Protein AF-A0A1U8PYK9-F1 (afdb_monomer)

Structure (mmCIF, N/CA/C/O backbone):
data_AF-A0A1U8PYK9-F1
#
_entry.id   AF-A0A1U8PYK9-F1
#
loop_
_atom_site.group_PDB
_atom_site.id
_atom_site.type_symbol
_atom_site.label_atom_id
_atom_site.label_alt_id
_atom_site.label_comp_id
_atom_site.label_asym_id
_atom_site.label_entity_id
_atom_site.label_seq_id
_atom_site.pdbx_PDB_ins_code
_atom_site.Cartn_x
_atom_site.Cartn_y
_atom_site.Cartn_z
_atom_site.occupancy
_atom_site.B_iso_or_equiv
_atom_site.auth_seq_id
_atom_site.auth_comp_id
_atom_site.auth_asym_id
_atom_site.auth_atom_id
_atom_site.pdbx_PDB_model_num
ATOM 1 N N . MET A 1 1 ? -1.548 10.208 31.973 1.00 60.12 1 MET A N 1
ATOM 2 C CA . MET A 1 1 ? -2.148 9.436 30.861 1.00 60.12 1 MET A CA 1
ATOM 3 C C . MET A 1 1 ? -3.211 8.508 31.440 1.00 60.12 1 MET A C 1
ATOM 5 O O . MET A 1 1 ? -2.855 7.546 32.109 1.00 60.12 1 MET A O 1
ATOM 9 N N . ASN A 1 2 ? -4.500 8.818 31.267 1.00 82.88 2 ASN A N 1
ATOM 10 C CA . ASN A 1 2 ? -5.576 8.000 31.837 1.00 82.88 2 ASN A CA 1
ATOM 11 C C . ASN A 1 2 ? -5.646 6.634 31.144 1.00 82.88 2 ASN A C 1
ATOM 13 O O . ASN A 1 2 ? -5.656 6.544 29.918 1.00 82.88 2 ASN A O 1
ATOM 17 N N . TRP A 1 3 ? -5.734 5.564 31.931 1.00 88.88 3 TRP A N 1
ATOM 18 C CA . TRP A 1 3 ? -5.870 4.186 31.443 1.00 88.88 3 TRP A CA 1
ATOM 19 C C . TRP A 1 3 ? -7.042 4.021 30.454 1.00 88.88 3 TRP A C 1
ATOM 21 O O . TRP A 1 3 ? -6.918 3.310 29.454 1.00 88.88 3 TRP A O 1
ATOM 31 N N . ILE A 1 4 ? -8.127 4.765 30.666 1.00 86.62 4 ILE A N 1
ATOM 32 C CA . ILE A 1 4 ? -9.301 4.821 29.784 1.00 86.62 4 ILE A CA 1
ATOM 33 C C . ILE A 1 4 ? -8.960 5.361 28.388 1.00 86.62 4 ILE A C 1
ATOM 35 O O . ILE A 1 4 ? -9.388 4.789 27.391 1.00 86.62 4 ILE A O 1
ATOM 39 N N . GLN A 1 5 ? -8.126 6.400 28.287 1.00 84.50 5 GLN A N 1
ATOM 40 C CA . GLN A 1 5 ? -7.711 6.965 26.995 1.00 84.50 5 GLN A CA 1
ATOM 41 C C . GLN A 1 5 ? -6.893 5.952 26.185 1.00 84.50 5 GLN A C 1
ATOM 43 O O . GLN A 1 5 ? -7.095 5.804 24.983 1.00 84.50 5 GLN A O 1
ATOM 48 N N . ARG A 1 6 ? -6.029 5.179 26.859 1.00 86.56 6 ARG A N 1
ATOM 49 C CA . ARG A 1 6 ? -5.256 4.105 26.218 1.00 86.56 6 ARG A CA 1
ATOM 50 C C . ARG A 1 6 ? -6.158 2.979 25.709 1.00 86.56 6 ARG A C 1
ATOM 52 O O . ARG A 1 6 ? -5.899 2.429 24.644 1.00 86.56 6 ARG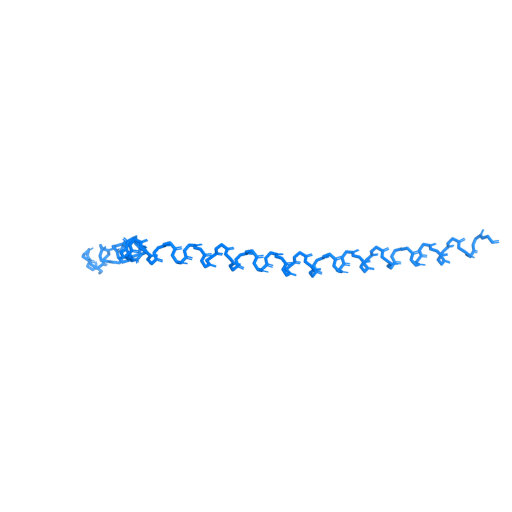 A O 1
ATOM 59 N N . LYS A 1 7 ? -7.219 2.644 26.453 1.00 81.12 7 LYS A N 1
ATOM 60 C CA . LYS A 1 7 ? -8.228 1.670 26.017 1.00 81.12 7 LYS A CA 1
ATOM 61 C C . LYS A 1 7 ? -8.988 2.184 24.794 1.00 81.12 7 LYS A C 1
ATOM 63 O O . LYS A 1 7 ? -9.049 1.457 23.815 1.00 81.12 7 LYS A O 1
ATOM 68 N N . ILE A 1 8 ? -9.480 3.425 24.804 1.00 82.88 8 ILE A N 1
ATOM 69 C CA . ILE A 1 8 ? -10.207 4.027 23.669 1.00 82.88 8 ILE A CA 1
ATOM 70 C C . ILE A 1 8 ? -9.338 4.088 22.407 1.00 82.88 8 ILE A C 1
ATOM 72 O O . ILE A 1 8 ? -9.820 3.759 21.332 1.00 82.88 8 ILE A O 1
ATOM 76 N N . TYR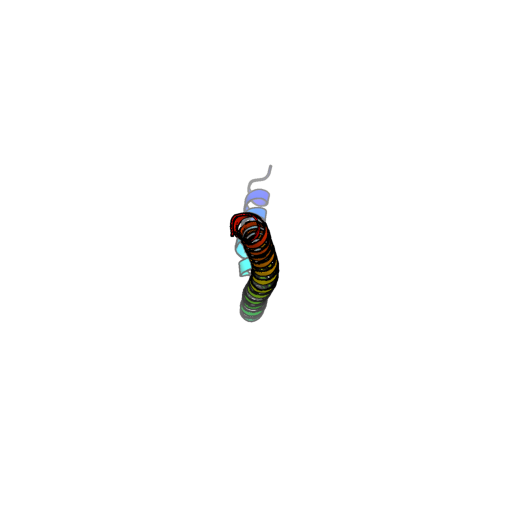 A 1 9 ? -8.054 4.440 22.521 1.00 82.31 9 TYR A N 1
ATOM 77 C CA . TYR A 1 9 ? -7.135 4.457 21.378 1.00 82.31 9 TYR A CA 1
ATOM 78 C C . TYR A 1 9 ? -6.942 3.066 20.754 1.00 82.31 9 TYR A C 1
ATOM 80 O O . TYR A 1 9 ? -7.030 2.918 19.539 1.00 82.31 9 TYR A O 1
ATOM 88 N N . LEU A 1 10 ? -6.743 2.036 21.585 1.00 80.06 10 LEU A N 1
ATOM 89 C CA . LEU A 1 10 ? -6.669 0.643 21.129 1.00 80.06 10 L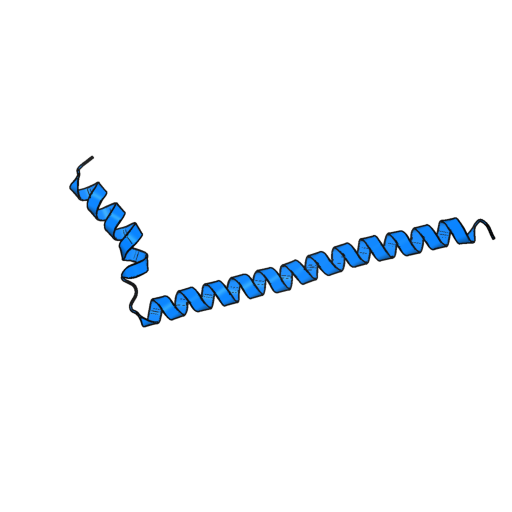EU A CA 1
ATOM 90 C C . LEU A 1 10 ? -7.993 0.179 20.510 1.00 80.06 10 LEU A C 1
ATOM 92 O O . LEU A 1 10 ? -7.973 -0.463 19.468 1.00 80.06 10 LEU A O 1
ATOM 96 N N . TYR A 1 11 ? -9.137 0.549 21.097 1.00 72.94 11 TYR A N 1
ATOM 97 C CA . TYR A 1 11 ? -10.440 0.267 20.498 1.00 72.94 11 TYR A CA 1
ATOM 98 C C . TYR A 1 11 ? -10.588 0.968 19.141 1.00 72.94 11 TYR A C 1
ATOM 100 O O . TYR A 1 11 ? -10.920 0.308 18.173 1.00 72.94 11 TYR A O 1
ATOM 108 N N . ASN A 1 12 ? -10.242 2.246 18.995 1.00 73.50 12 ASN A N 1
ATOM 109 C CA . ASN A 1 12 ? -10.311 2.933 17.700 1.00 73.50 12 ASN A CA 1
ATOM 110 C C . ASN A 1 12 ? -9.336 2.374 16.653 1.00 73.50 12 ASN A C 1
ATOM 112 O O . ASN A 1 12 ? -9.679 2.326 15.480 1.00 73.50 12 ASN A O 1
ATOM 116 N N . VAL A 1 13 ? -8.141 1.925 17.039 1.00 75.12 13 VAL A N 1
ATOM 117 C CA . VAL A 1 13 ? -7.176 1.324 16.100 1.00 75.12 13 VAL A CA 1
ATOM 118 C C . VAL A 1 13 ? -7.598 -0.083 15.672 1.00 75.12 13 VAL A C 1
ATOM 120 O O . VAL A 1 13 ? -7.522 -0.416 14.493 1.00 75.12 13 VAL A O 1
ATOM 123 N N . THR A 1 14 ? -8.047 -0.921 16.610 1.00 69.25 14 THR A N 1
ATOM 124 C CA . THR A 1 14 ? -8.390 -2.323 16.327 1.00 69.25 14 THR A CA 1
ATOM 125 C C . THR A 1 14 ? -9.818 -2.465 15.809 1.00 69.25 14 THR A C 1
ATOM 127 O O . THR A 1 14 ? -10.056 -3.175 14.836 1.00 69.25 14 THR A O 1
ATOM 130 N N . PHE A 1 15 ? -10.766 -1.767 16.432 1.00 64.12 15 PHE A N 1
ATOM 131 C CA . PHE A 1 15 ? -12.165 -1.754 16.029 1.00 64.12 15 PHE A CA 1
ATOM 132 C C . PHE A 1 15 ? -12.454 -0.702 14.968 1.00 64.12 15 PHE A C 1
ATOM 134 O O . PHE A 1 15 ? -13.342 -0.954 14.192 1.00 64.12 15 PHE A O 1
ATOM 141 N N . GLY A 1 16 ? -11.720 0.399 14.802 1.00 66.44 16 GLY A N 1
ATOM 142 C CA . GLY A 1 16 ? -12.029 1.369 13.735 1.00 66.44 16 GLY A CA 1
ATOM 143 C C . GLY A 1 16 ? -11.983 0.777 12.321 1.00 66.44 16 GLY A C 1
ATOM 144 O O . GLY A 1 16 ? -12.822 1.122 11.504 1.00 66.44 16 GLY A O 1
ATOM 145 N N . LEU A 1 17 ? -11.090 -0.187 12.056 1.00 61.38 17 LEU A N 1
ATOM 146 C CA . LEU A 1 17 ? -11.080 -0.977 10.811 1.00 61.38 17 LEU A CA 1
ATOM 147 C C . LEU A 1 17 ? -12.131 -2.110 10.807 1.00 61.38 17 LEU A C 1
ATOM 149 O O . LEU A 1 17 ? -12.594 -2.538 9.753 1.00 61.38 17 LEU A O 1
ATOM 153 N N . TYR A 1 18 ? -12.490 -2.608 11.995 1.00 57.44 18 TYR A N 1
ATOM 154 C CA . TYR A 1 18 ? -13.480 -3.667 12.236 1.00 57.44 18 TYR A CA 1
ATOM 155 C C . TYR A 1 18 ? -14.889 -3.126 1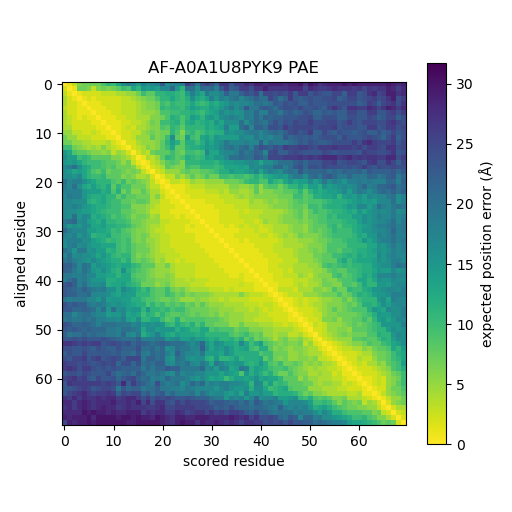2.589 1.00 57.44 18 TYR A C 1
ATOM 157 O O . TYR A 1 18 ? -15.789 -3.894 12.909 1.00 57.44 18 TYR A O 1
ATOM 165 N N . MET A 1 19 ? -15.129 -1.825 12.538 1.00 65.25 19 MET A N 1
ATOM 166 C CA . MET A 1 19 ? -16.426 -1.197 12.805 1.00 65.25 19 MET A CA 1
ATOM 167 C C . MET A 1 19 ? -17.083 -0.744 11.520 1.00 65.25 19 MET A C 1
ATOM 169 O O . MET A 1 19 ? -18.284 -0.509 11.532 1.00 65.25 19 MET A O 1
ATOM 173 N N . LEU A 1 20 ? -16.314 -0.680 10.428 1.00 69.81 20 LEU A N 1
ATOM 174 C CA . LEU A 1 20 ? -16.880 -0.579 9.098 1.00 69.81 20 LEU A CA 1
ATOM 175 C C . LEU A 1 20 ? -17.887 -1.704 8.906 1.00 69.81 20 LEU A C 1
ATOM 177 O O . LEU A 1 20 ? -17.602 -2.871 9.237 1.00 69.81 20 LEU A O 1
ATOM 181 N N . ASP A 1 21 ? -19.048 -1.317 8.383 1.00 76.31 21 ASP A N 1
ATOM 182 C CA . ASP A 1 21 ? -20.118 -2.234 8.038 1.00 76.31 21 ASP A CA 1
ATOM 183 C C . ASP A 1 21 ? -19.548 -3.366 7.187 1.00 76.31 21 ASP A C 1
ATOM 185 O O . ASP A 1 21 ? -18.567 -3.201 6.451 1.00 76.31 21 ASP A O 1
ATOM 189 N N . TRP A 1 22 ? -20.149 -4.551 7.288 1.00 78.12 22 TRP A N 1
ATOM 190 C CA . TRP A 1 22 ? -19.609 -5.738 6.624 1.00 78.12 22 TRP A CA 1
ATOM 191 C C . TRP A 1 22 ? -19.371 -5.486 5.123 1.00 78.12 22 TRP A C 1
ATOM 193 O O . TRP A 1 22 ? -18.350 -5.912 4.589 1.00 78.12 22 TRP A O 1
ATOM 203 N N . TRP A 1 23 ? -20.233 -4.681 4.487 1.00 78.81 23 TRP A N 1
ATOM 204 C CA . TRP A 1 23 ? -20.090 -4.221 3.102 1.00 78.81 23 TRP A CA 1
ATOM 205 C C . TRP A 1 23 ? -18.898 -3.281 2.862 1.00 78.81 23 TRP A C 1
ATOM 207 O O . TRP A 1 23 ? -18.151 -3.466 1.901 1.00 78.81 23 TRP A O 1
ATOM 217 N N . GLU A 1 24 ? -18.6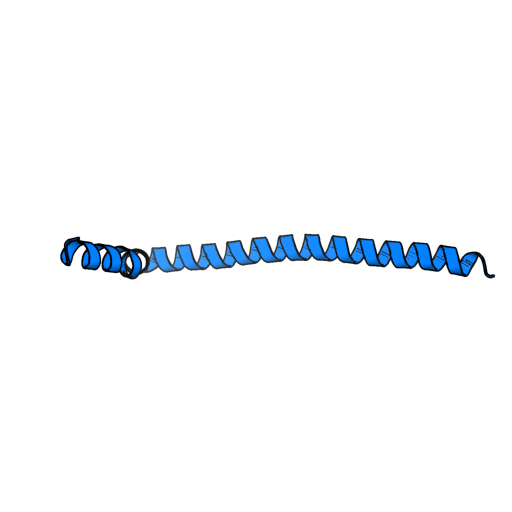67 -2.304 3.736 1.00 82.44 24 GLU A N 1
ATOM 218 C CA . GLU A 1 24 ? -17.574 -1.341 3.580 1.00 82.44 24 GLU A CA 1
ATOM 219 C C . GLU A 1 24 ? -16.199 -2.012 3.693 1.00 82.44 24 GLU A C 1
ATOM 221 O O . GLU A 1 24 ? -15.266 -1.660 2.969 1.00 82.44 24 GLU A O 1
ATOM 226 N N . ARG A 1 25 ? -16.077 -3.050 4.531 1.00 83.06 25 ARG A N 1
ATOM 227 C CA . ARG A 1 25 ? -14.855 -3.864 4.591 1.00 83.06 25 ARG A CA 1
ATOM 228 C C . ARG A 1 25 ? -14.560 -4.554 3.265 1.00 83.06 25 ARG A C 1
ATOM 230 O O . ARG A 1 25 ? -13.408 -4.562 2.834 1.00 83.06 25 ARG A O 1
ATOM 237 N N . TYR A 1 26 ? -15.576 -5.120 2.608 1.00 85.06 26 TYR A N 1
ATOM 238 C CA . TYR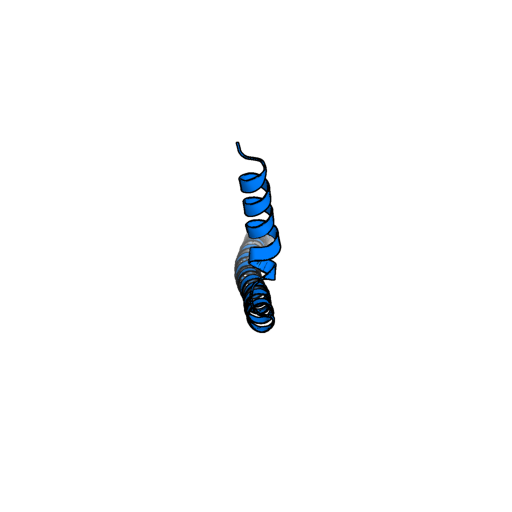 A 1 26 ? -15.396 -5.718 1.283 1.00 85.06 26 TYR A CA 1
ATOM 239 C C . TYR A 1 26 ? -14.966 -4.678 0.253 1.00 85.06 26 TYR A C 1
ATOM 241 O O . TYR A 1 26 ? -14.098 -4.961 -0.576 1.00 85.06 26 TYR A O 1
ATOM 249 N N . LEU A 1 27 ? -15.525 -3.472 0.335 1.00 87.31 27 LEU A N 1
ATOM 250 C CA . LEU A 1 27 ? -15.230 -2.378 -0.581 1.00 87.31 27 LEU A CA 1
ATOM 251 C C . LEU A 1 27 ? -13.780 -1.902 -0.426 1.00 87.31 27 LEU A C 1
ATOM 253 O O . LEU A 1 27 ? -13.041 -1.882 -1.408 1.00 87.31 27 LEU A O 1
ATOM 257 N N . ILE A 1 28 ? -13.327 -1.630 0.803 1.00 85.06 28 ILE A N 1
ATOM 258 C CA . ILE A 1 28 ? -11.939 -1.218 1.074 1.00 85.06 28 ILE A CA 1
ATOM 259 C C . ILE A 1 28 ? -10.945 -2.315 0.680 1.00 85.06 28 ILE A C 1
ATOM 261 O O . ILE A 1 28 ? -9.934 -2.021 0.045 1.00 85.06 28 ILE A O 1
ATOM 265 N N . ASN A 1 29 ? -11.223 -3.580 1.005 1.00 85.56 29 ASN A N 1
ATOM 266 C CA . ASN A 1 29 ? -10.299 -4.672 0.695 1.00 85.56 29 ASN A CA 1
ATOM 267 C C . ASN A 1 29 ? -10.180 -4.900 -0.824 1.00 85.56 29 ASN A C 1
ATOM 269 O O . ASN A 1 29 ? -9.082 -5.084 -1.345 1.00 85.56 29 ASN A O 1
ATOM 273 N N . THR A 1 30 ? -11.300 -4.804 -1.550 1.00 91.12 30 THR A N 1
ATOM 274 C CA . THR A 1 30 ? -11.315 -4.876 -3.021 1.00 91.12 30 THR A CA 1
ATOM 275 C C . THR A 1 30 ? -10.569 -3.696 -3.634 1.00 91.12 30 THR A C 1
ATOM 277 O O . THR A 1 30 ? -9.746 -3.895 -4.526 1.00 91.12 30 THR A O 1
ATOM 280 N N . LEU A 1 31 ? -10.791 -2.477 -3.130 1.00 91.69 31 LEU A N 1
ATOM 281 C CA . LEU A 1 31 ? -10.067 -1.291 -3.584 1.00 91.69 31 LEU A CA 1
ATOM 282 C C . LEU A 1 31 ? -8.559 -1.445 -3.385 1.00 91.69 31 LEU A C 1
ATOM 284 O O . LEU A 1 31 ? -7.815 -1.192 -4.323 1.00 91.69 31 LEU A O 1
ATOM 288 N N . MET A 1 32 ? -8.103 -1.922 -2.22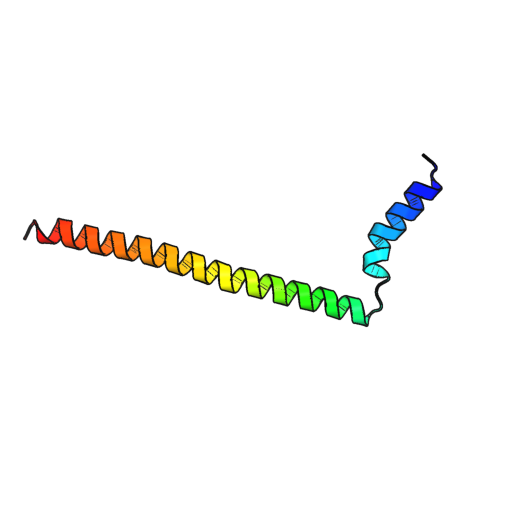4 1.00 89.62 32 MET A N 1
ATOM 289 C CA . MET A 1 32 ? -6.678 -2.159 -1.960 1.00 89.62 32 MET A CA 1
ATOM 290 C C . MET A 1 32 ? -6.067 -3.191 -2.916 1.00 89.62 32 MET A C 1
ATOM 292 O O . MET A 1 32 ? -4.971 -2.968 -3.427 1.00 89.62 32 MET A O 1
ATOM 296 N N . ILE A 1 33 ? -6.775 -4.290 -3.204 1.00 92.88 33 ILE A N 1
ATOM 297 C CA . ILE A 1 33 ? -6.325 -5.313 -4.162 1.00 92.88 33 ILE A CA 1
ATOM 298 C C . ILE A 1 33 ? -6.226 -4.730 -5.577 1.00 92.88 33 ILE A C 1
ATOM 300 O O . ILE A 1 33 ? -5.218 -4.932 -6.253 1.00 92.88 33 ILE A O 1
ATOM 304 N N . VAL A 1 34 ? -7.236 -3.977 -6.021 1.00 94.44 34 VAL A N 1
ATOM 305 C CA . VAL A 1 34 ? -7.243 -3.332 -7.345 1.00 94.44 34 VAL A CA 1
ATOM 306 C C . VAL A 1 34 ? -6.140 -2.278 -7.450 1.00 94.44 34 VAL A C 1
ATOM 308 O O . VAL A 1 34 ? -5.464 -2.194 -8.475 1.00 94.44 34 VAL A O 1
ATOM 311 N N . LEU A 1 35 ? -5.912 -1.504 -6.388 1.00 93.69 35 LEU A N 1
ATOM 312 C CA . LEU A 1 35 ? -4.871 -0.479 -6.348 1.00 93.69 35 LEU A CA 1
ATOM 313 C C . LEU A 1 35 ? -3.475 -1.108 -6.398 1.00 93.69 35 LEU A C 1
ATOM 315 O O . LEU A 1 35 ? -2.630 -0.669 -7.176 1.00 93.69 35 LEU A O 1
ATOM 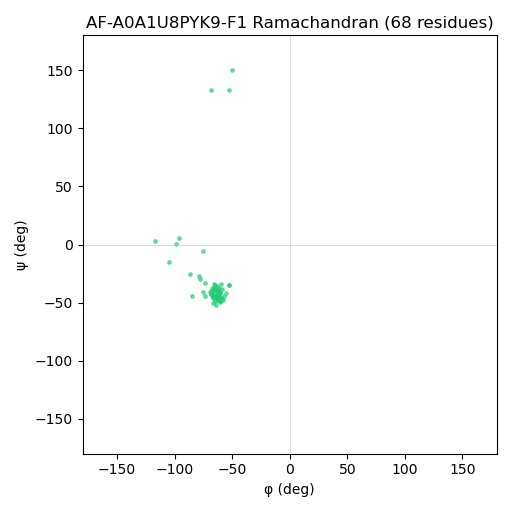319 N N . LEU A 1 36 ? -3.248 -2.171 -5.621 1.00 94.19 36 LEU A N 1
ATOM 320 C CA . LEU A 1 36 ? -2.002 -2.933 -5.650 1.00 94.19 36 LEU A CA 1
ATOM 321 C C . LEU A 1 36 ? -1.770 -3.537 -7.036 1.00 94.19 36 LEU A C 1
ATOM 323 O O . LEU A 1 36 ? -0.683 -3.394 -7.586 1.00 94.19 36 LEU A O 1
ATOM 327 N N . TRP A 1 37 ? -2.799 -4.145 -7.630 1.00 94.62 37 TRP A N 1
ATOM 328 C CA . TRP A 1 37 ? -2.734 -4.676 -8.989 1.00 94.62 37 TRP A CA 1
ATOM 329 C C . TRP A 1 37 ? -2.356 -3.597 -10.003 1.00 94.62 37 TRP A C 1
ATOM 331 O O . TRP A 1 37 ? -1.488 -3.818 -10.845 1.00 94.62 37 TRP A O 1
ATOM 341 N N . PHE A 1 38 ? -2.960 -2.411 -9.903 1.00 92.69 38 PHE A N 1
ATOM 342 C CA . PHE A 1 38 ? -2.653 -1.287 -10.778 1.00 92.69 38 PHE A CA 1
ATOM 343 C C . PHE A 1 38 ? -1.197 -0.834 -10.625 1.00 92.69 38 PHE A C 1
ATOM 345 O O . PHE A 1 38 ? -0.498 -0.672 -11.625 1.00 92.69 38 PHE A O 1
ATOM 352 N N . ILE A 1 39 ? -0.708 -0.676 -9.394 1.00 93.06 39 ILE A N 1
ATOM 353 C CA . ILE A 1 39 ? 0.685 -0.294 -9.131 1.00 93.06 39 ILE A CA 1
ATOM 354 C C . ILE A 1 39 ? 1.643 -1.366 -9.655 1.00 93.06 39 ILE A C 1
ATOM 356 O O . ILE A 1 39 ? 2.602 -1.031 -10.345 1.00 93.06 39 ILE A O 1
ATOM 360 N N . CYS A 1 40 ? 1.371 -2.645 -9.388 1.00 92.44 40 CYS A N 1
ATOM 361 C CA . CYS A 1 40 ? 2.180 -3.751 -9.886 1.00 92.44 40 CYS A CA 1
ATOM 362 C C . CYS A 1 40 ? 2.193 -3.782 -11.413 1.00 92.44 40 CYS A C 1
ATOM 364 O O . CYS A 1 40 ? 3.266 -3.813 -11.993 1.00 92.44 40 CYS A O 1
ATOM 366 N N . TYR A 1 41 ? 1.043 -3.695 -12.079 1.00 91.06 41 TYR A N 1
ATOM 367 C CA . TYR A 1 41 ? 0.972 -3.722 -13.540 1.00 91.06 41 TYR A CA 1
ATOM 368 C C . TYR A 1 41 ? 1.756 -2.568 -14.185 1.00 91.06 41 TYR A C 1
ATOM 370 O O . TYR A 1 41 ? 2.550 -2.786 -15.102 1.00 91.06 41 TYR A O 1
ATOM 378 N N . ASN A 1 42 ? 1.590 -1.344 -13.674 1.00 87.06 42 ASN A N 1
ATOM 379 C CA . ASN A 1 42 ? 2.320 -0.179 -14.175 1.00 87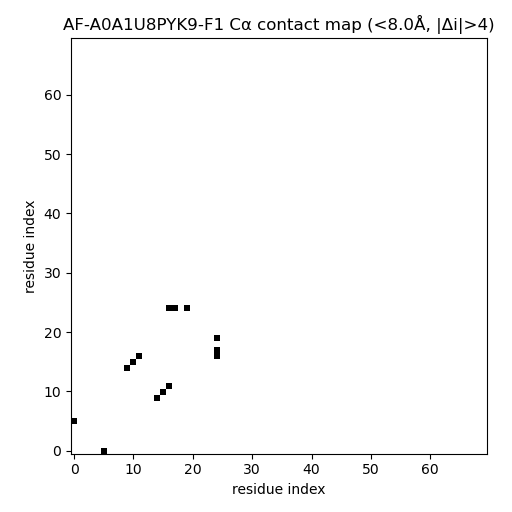.06 42 ASN A CA 1
ATOM 380 C C . ASN A 1 42 ? 3.819 -0.247 -13.842 1.00 87.06 42 ASN A C 1
ATOM 382 O O . ASN A 1 42 ? 4.654 0.044 -14.698 1.00 87.06 42 ASN A O 1
ATOM 386 N N . GLY A 1 43 ? 4.171 -0.684 -12.632 1.00 88.50 43 GLY A N 1
ATOM 387 C CA . GLY A 1 43 ? 5.556 -0.863 -12.200 1.00 88.50 43 GLY A CA 1
ATOM 388 C C . GLY A 1 43 ? 6.276 -1.950 -12.997 1.00 88.50 43 GLY A C 1
ATOM 389 O O . GLY A 1 43 ? 7.383 -1.730 -13.480 1.00 88.50 43 GLY A O 1
ATOM 390 N N . SER A 1 44 ? 5.630 -3.095 -13.221 1.00 87.25 44 SER A N 1
ATOM 391 C CA . SER A 1 44 ? 6.146 -4.181 -14.058 1.00 87.25 44 SER A CA 1
ATOM 392 C C . SER A 1 44 ? 6.361 -3.731 -15.496 1.00 87.25 44 SER A C 1
ATOM 394 O O . SER A 1 44 ? 7.379 -4.077 -16.089 1.00 87.25 44 SER A O 1
ATOM 396 N N . ARG A 1 45 ? 5.447 -2.929 -16.057 1.00 83.50 45 ARG A N 1
ATOM 397 C CA . ARG A 1 45 ? 5.619 -2.348 -17.392 1.00 83.50 45 ARG A CA 1
ATOM 398 C C . ARG A 1 45 ? 6.824 -1.409 -17.449 1.00 83.50 45 ARG A C 1
ATOM 400 O O . ARG A 1 45 ? 7.660 -1.563 -18.335 1.00 83.50 45 ARG A O 1
ATOM 407 N N . SER A 1 46 ? 6.948 -0.501 -16.480 1.00 84.62 46 SER A N 1
ATOM 408 C CA . SER A 1 46 ? 8.086 0.421 -16.387 1.00 84.62 46 SER A CA 1
ATOM 409 C C . SER A 1 46 ? 9.417 -0.323 -16.236 1.00 84.62 46 SER A C 1
ATOM 411 O O . SER A 1 46 ? 10.400 0.036 -16.880 1.00 84.62 46 SER A O 1
ATOM 413 N N . ALA A 1 47 ? 9.455 -1.383 -15.425 1.00 80.31 47 ALA A N 1
ATOM 414 C CA . ALA A 1 47 ? 10.644 -2.211 -15.254 1.00 80.31 47 ALA A CA 1
ATOM 415 C C . ALA A 1 47 ? 10.973 -3.000 -16.531 1.00 80.31 47 ALA A C 1
ATOM 417 O O . ALA A 1 47 ? 12.129 -3.066 -16.939 1.00 80.31 47 ALA A O 1
ATOM 418 N N . ALA A 1 48 ? 9.970 -3.569 -17.203 1.00 80.69 48 ALA A N 1
ATOM 419 C CA . ALA A 1 48 ? 10.162 -4.316 -18.444 1.00 80.69 48 ALA A CA 1
ATOM 420 C C . ALA A 1 48 ? 10.705 -3.441 -19.587 1.00 80.69 48 ALA A C 1
ATOM 422 O O . ALA A 1 48 ? 11.517 -3.911 -20.384 1.00 80.69 48 ALA A O 1
ATOM 423 N N . GLU A 1 49 ? 10.286 -2.176 -19.671 1.00 77.88 49 GLU A N 1
ATOM 424 C CA . GLU A 1 49 ? 10.825 -1.200 -20.627 1.00 77.88 49 GLU A CA 1
ATOM 425 C C . GLU A 1 49 ? 12.285 -0.832 -20.308 1.00 77.88 49 GLU A C 1
ATOM 427 O O . GLU A 1 49 ? 13.108 -0.743 -21.224 1.00 77.88 49 GLU A O 1
ATOM 432 N N . PHE A 1 50 ? 12.640 -0.725 -19.024 1.00 74.69 50 PHE A N 1
ATOM 433 C CA . PHE A 1 50 ? 14.022 -0.517 -18.581 1.00 74.69 50 PHE A CA 1
ATOM 434 C C . PHE A 1 50 ? 14.921 -1.709 -18.949 1.00 74.69 50 PHE A C 1
ATOM 436 O O . PHE A 1 50 ? 15.902 -1.545 -19.672 1.00 74.69 50 PHE A O 1
ATOM 443 N N . TYR A 1 51 ? 14.519 -2.935 -18.590 1.00 73.69 51 TYR A N 1
ATOM 444 C CA . TYR A 1 51 ? 15.268 -4.150 -18.937 1.00 73.69 51 TYR A CA 1
ATOM 445 C C . TYR A 1 51 ? 15.390 -4.369 -20.450 1.00 73.69 51 TYR A C 1
ATOM 447 O O . TYR A 1 51 ? 16.429 -4.824 -20.930 1.00 73.69 51 TYR A O 1
ATOM 455 N N . ARG A 1 52 ? 14.348 -4.045 -21.229 1.00 72.56 52 ARG A N 1
ATOM 456 C CA . ARG A 1 52 ? 14.435 -4.083 -22.696 1.00 72.56 52 ARG A CA 1
ATOM 457 C C . ARG A 1 52 ? 15.425 -3.062 -23.241 1.00 72.56 52 ARG A C 1
ATOM 459 O O . ARG A 1 52 ? 16.114 -3.380 -24.206 1.00 72.56 52 ARG A O 1
ATOM 466 N N . SER A 1 53 ? 15.506 -1.877 -22.646 1.00 73.56 53 SER A N 1
ATOM 467 C CA . SER A 1 53 ? 16.459 -0.842 -23.055 1.00 73.56 53 SER A CA 1
ATOM 468 C C . SER A 1 53 ? 17.900 -1.271 -22.772 1.00 73.56 53 SER A C 1
ATOM 470 O O . SER A 1 53 ? 18.738 -1.179 -23.667 1.00 73.56 53 SER A O 1
ATOM 472 N N . ASP A 1 54 ? 18.173 -1.851 -21.601 1.00 71.00 54 ASP A N 1
ATOM 473 C CA . ASP A 1 54 ? 19.498 -2.395 -21.270 1.00 71.00 54 ASP A CA 1
ATOM 474 C C . ASP A 1 54 ? 19.895 -3.556 -22.195 1.00 71.00 54 ASP A C 1
ATOM 476 O O . ASP A 1 54 ? 21.011 -3.601 -22.719 1.00 71.00 54 ASP A O 1
ATOM 480 N N . ALA A 1 55 ? 18.964 -4.475 -22.469 1.00 71.44 55 ALA A N 1
ATOM 481 C CA . ALA A 1 55 ? 19.199 -5.585 -23.389 1.00 71.44 55 ALA A CA 1
ATOM 482 C C . ALA A 1 55 ? 19.417 -5.108 -24.837 1.00 71.44 55 ALA A C 1
ATOM 484 O O . ALA A 1 55 ? 20.270 -5.647 -25.544 1.00 71.44 55 ALA A O 1
ATOM 485 N N . ALA A 1 56 ? 18.680 -4.087 -25.286 1.00 74.00 56 ALA A N 1
ATOM 486 C CA . ALA A 1 56 ? 18.833 -3.503 -26.616 1.00 74.00 56 ALA A CA 1
ATOM 487 C C . ALA A 1 56 ? 20.170 -2.763 -26.769 1.00 74.00 56 ALA A C 1
ATOM 489 O O . ALA A 1 56 ? 20.843 -2.939 -27.786 1.00 74.00 56 ALA A O 1
ATOM 490 N N . LEU A 1 57 ? 20.590 -1.997 -25.756 1.00 73.56 57 LEU A N 1
ATOM 491 C CA . LEU A 1 57 ? 21.910 -1.367 -25.727 1.00 73.56 57 LEU A CA 1
ATOM 492 C C . LEU A 1 57 ? 23.012 -2.424 -25.768 1.00 73.56 57 LEU A C 1
ATOM 494 O O . LEU A 1 57 ? 23.875 -2.348 -26.637 1.00 73.56 57 LEU A O 1
ATOM 498 N N . CYS A 1 58 ? 22.947 -3.457 -24.925 1.00 67.00 58 CYS A N 1
ATOM 499 C CA . CYS A 1 58 ? 23.921 -4.550 -24.941 1.00 67.00 58 CYS A CA 1
ATOM 500 C C . CYS A 1 58 ? 24.021 -5.208 -26.330 1.00 67.00 58 CYS A C 1
ATOM 502 O O . CYS A 1 58 ? 25.118 -5.437 -26.832 1.00 67.00 58 CYS A O 1
ATOM 504 N N . ASN A 1 59 ? 22.889 -5.419 -27.007 1.00 71.44 59 ASN A N 1
ATOM 505 C CA . ASN A 1 59 ? 22.851 -6.011 -28.345 1.00 71.44 59 ASN A CA 1
ATOM 506 C C . ASN A 1 59 ? 23.447 -5.085 -29.430 1.00 71.44 59 ASN A C 1
ATOM 508 O O . ASN A 1 59 ? 24.185 -5.543 -30.303 1.00 71.44 59 ASN A O 1
ATOM 512 N N . ILE A 1 60 ? 23.190 -3.772 -29.364 1.00 77.25 60 ILE A N 1
ATOM 513 C CA . ILE A 1 60 ? 23.790 -2.774 -30.271 1.00 77.25 60 ILE A CA 1
ATOM 514 C C . ILE A 1 60 ? 25.300 -2.656 -30.032 1.00 77.25 60 ILE A C 1
ATOM 516 O O . ILE A 1 60 ? 26.072 -2.673 -30.992 1.00 77.25 60 ILE A O 1
ATOM 520 N N . TYR A 1 61 ? 25.730 -2.565 -28.770 1.00 70.25 61 TYR A N 1
ATOM 521 C CA . TYR A 1 61 ? 27.145 -2.527 -28.404 1.00 70.25 61 TYR A CA 1
ATOM 522 C C . TYR A 1 61 ? 27.856 -3.804 -28.860 1.00 70.25 61 TYR A C 1
ATOM 524 O O . TYR A 1 61 ? 28.875 -3.719 -29.541 1.00 70.25 61 TYR A O 1
ATOM 532 N N . TRP A 1 62 ? 27.284 -4.979 -28.596 1.00 63.03 62 TRP A N 1
ATOM 533 C CA . TRP A 1 62 ? 27.824 -6.260 -29.050 1.00 63.03 62 TRP A CA 1
ATOM 534 C C . TRP A 1 62 ? 27.966 -6.329 -30.575 1.00 63.03 62 TRP A C 1
ATOM 536 O O . TRP A 1 62 ? 29.040 -6.658 -31.080 1.00 63.03 62 TRP A O 1
ATOM 546 N N . LYS A 1 63 ? 26.925 -5.942 -31.329 1.00 71.19 63 LYS A N 1
ATOM 547 C CA . LYS A 1 63 ? 26.994 -5.866 -32.799 1.00 71.19 63 LYS A CA 1
ATOM 548 C C . LYS A 1 63 ? 28.084 -4.916 -33.286 1.00 71.19 63 LYS A C 1
ATOM 550 O O . LYS A 1 63 ? 28.739 -5.214 -34.280 1.00 71.19 63 LYS A O 1
ATOM 555 N N . ARG A 1 64 ? 28.283 -3.783 -32.610 1.00 69.19 64 ARG A N 1
ATOM 556 C CA . ARG A 1 64 ? 29.293 -2.790 -32.991 1.00 69.19 64 ARG A CA 1
ATOM 557 C C . ARG A 1 64 ? 30.722 -3.240 -32.675 1.00 69.19 64 ARG A C 1
ATOM 559 O O . ARG A 1 64 ? 31.618 -2.916 -33.443 1.00 69.19 64 ARG A O 1
ATOM 566 N N . TYR A 1 65 ? 30.928 -4.007 -31.605 1.00 60.12 65 TYR A N 1
ATOM 567 C CA . TYR A 1 65 ? 32.230 -4.596 -31.274 1.00 60.12 65 TYR A CA 1
ATOM 568 C C . TYR A 1 65 ? 32.583 -5.796 -32.166 1.00 60.12 65 TYR A C 1
ATOM 570 O O . TYR A 1 65 ? 33.715 -5.897 -32.626 1.00 60.12 65 TYR A O 1
ATOM 578 N N . MET A 1 66 ? 31.622 -6.674 -32.466 1.00 60.41 66 MET A N 1
ATOM 579 C CA . MET A 1 66 ? 31.853 -7.857 -33.311 1.00 60.41 66 MET A CA 1
ATOM 580 C C . MET A 1 66 ? 31.908 -7.530 -34.811 1.00 60.41 66 MET A C 1
ATOM 582 O O . MET A 1 66 ? 32.628 -8.191 -35.549 1.00 60.41 66 MET A O 1
ATOM 586 N N . GLY A 1 67 ? 31.195 -6.498 -35.277 1.00 59.31 67 GLY A N 1
ATOM 587 C CA . GLY A 1 67 ? 31.243 -6.048 -36.676 1.00 59.31 67 GLY A CA 1
ATOM 588 C C . GLY A 1 67 ? 32.509 -5.273 -37.059 1.00 59.31 67 GLY A C 1
ATOM 589 O O . GLY A 1 67 ? 32.675 -4.935 -38.220 1.00 59.31 67 GLY A O 1
ATOM 590 N N . HIS A 1 68 ? 33.382 -4.970 -36.095 1.00 56.25 68 HIS A N 1
ATOM 591 C CA . HIS A 1 68 ? 34.694 -4.355 -36.326 1.00 56.25 68 HIS A CA 1
ATOM 592 C C . HIS A 1 68 ? 35.834 -5.399 -36.323 1.00 56.25 68 HIS A C 1
ATOM 594 O O . HIS A 1 68 ? 37.004 -5.037 -36.444 1.00 56.25 68 HIS A O 1
ATOM 600 N N . PHE A 1 69 ? 35.493 -6.681 -36.132 1.00 55.56 69 PHE A N 1
ATOM 601 C CA . PHE A 1 69 ? 36.417 -7.819 -36.042 1.00 55.56 69 PHE A CA 1
ATOM 602 C C . PHE A 1 69 ? 36.226 -8.852 -37.174 1.00 55.56 69 PHE A C 1
ATOM 604 O O . PHE A 1 69 ? 36.913 -9.873 -37.189 1.00 55.56 69 PHE A O 1
ATOM 611 N N . VAL A 1 70 ? 35.312 -8.581 -38.114 1.00 55.62 70 VAL A N 1
ATOM 612 C CA . VAL A 1 70 ? 35.105 -9.290 -39.392 1.00 55.62 70 VAL A CA 1
ATOM 613 C C . VAL A 1 70 ? 35.263 -8.272 -40.509 1.00 55.62 70 VAL A C 1
ATOM 615 O O . VAL A 1 70 ? 35.934 -8.603 -41.507 1.00 55.62 70 VAL A O 1
#

Organism: Nelumbo nucifera (NCBI:txid4432)

pLDDT: mean 77.65, std 11.06, range [55.56, 94.62]

Secondary structure (DSSP, 8-state):
--HHHHHHHHHHHHHHTTSS-HHHHHHHHHHHHHHHHHHHHHHHHHHHHHHHHHHHHHHHHHHHHHTT--

Mean predicted aligned error: 12.65 Å

InterPro domains:
  IPR024512 Small subunit of serine palmitoyltransferase-like [PF11779] (1-45)

Radius of gyration: 26.27 Å; Cα contacts (8 Å, |Δi|>4): 7; chains: 1; bounding box: 56×19×71 Å

Foldseek 3Di:
DDPVVVVVVCCCVVCVLVVPDPVVNVVVVVVVVVVVVVCCVVVVVVVVVVVVVVVVVVVVVVCVVVVVVD

Solvent-accessible surface area (backbone atoms only — not comparable to full-atom values): 3950 Å² total; per-residue (Å²): 134,61,69,65,59,58,49,51,51,51,45,49,64,61,38,53,73,67,63,48,52,79,66,52,47,54,51,52,54,50,49,50,52,53,50,51,49,50,51,49,54,53,50,52,50,56,49,52,53,49,54,49,49,55,52,49,49,52,52,53,51,49,52,57,59,55,66,74,76,112

Sequence (70 aa):
MNWIQRKIYLYNVTFGLYMLDWWERYLINTLMIVLLWFICYNGSRSAAEFYRSDAALCNIYWKRYMGHFV